Protein AF-A0A1R4KEF2-F1 (afdb_monomer_lite)

Secondary structure (DSSP, 8-state):
--HHHHHHHHHHHHHHHHHHHHHHHHHTT-HHHHHHHHHHHHHHHHHHHHHTT-

Radius of gyration: 12.94 Å; chains: 1; bounding box: 30×20×29 Å

Organism: NCBI:txid1255609

Foldseek 3Di:
DDPVVVVVLVVVLVVQLVVQLVVQCVVVVHSVVSSVVSVVVSVVVVVVVVVVVD

pLDDT: mean 78.03, std 13.01, range [46.84, 91.31]

Sequence (54 aa):
MRKKDKRKNLIIWLAIVIFLGIPFGMLNNNMFIGFGIALCFAGAFNTAFWKSKE

Structure (mmCIF, N/CA/C/O backbone):
data_AF-A0A1R4KEF2-F1
#
_entry.id   AF-A0A1R4KEF2-F1
#
loop_
_atom_site.group_PDB
_atom_site.id
_atom_site.type_symbol
_atom_site.label_atom_id
_atom_site.label_alt_id
_atom_site.label_comp_id
_atom_site.label_asym_id
_atom_site.label_entity_id
_atom_site.label_seq_id
_atom_site.pdbx_PDB_ins_code
_atom_site.Cartn_x
_atom_site.Cartn_y
_atom_site.Cartn_z
_atom_site.occupancy
_atom_site.B_iso_or_equiv
_atom_site.auth_seq_id
_atom_site.auth_comp_id
_atom_site.auth_asym_id
_atom_site.auth_atom_id
_atom_site.pdbx_PDB_model_num
ATOM 1 N N . MET A 1 1 ? -18.168 4.297 15.564 1.00 46.84 1 MET A N 1
ATOM 2 C CA . MET A 1 1 ? -16.781 4.732 15.254 1.00 46.84 1 MET A CA 1
ATOM 3 C C . MET A 1 1 ? -16.759 6.243 15.057 1.00 46.84 1 MET A C 1
ATOM 5 O O . MET A 1 1 ? -17.573 6.745 14.288 1.00 46.84 1 MET A O 1
ATOM 9 N N . ARG A 1 2 ? -15.908 6.991 15.774 1.00 52.50 2 ARG A N 1
ATOM 10 C CA . ARG A 1 2 ? -15.893 8.465 15.696 1.00 52.50 2 ARG A CA 1
ATOM 11 C C . ARG A 1 2 ? -15.230 8.890 14.375 1.00 52.50 2 ARG A C 1
ATOM 13 O O . ARG A 1 2 ? -14.249 8.290 13.952 1.00 52.50 2 ARG A O 1
ATOM 20 N N . LYS A 1 3 ? -15.724 9.950 13.716 1.00 55.12 3 LYS A N 1
ATOM 21 C CA . LYS A 1 3 ? -15.208 10.447 12.412 1.00 55.12 3 LYS A CA 1
ATOM 22 C C . LYS A 1 3 ? -13.682 10.698 12.383 1.00 55.12 3 LYS A C 1
ATOM 24 O O . LYS A 1 3 ? -13.086 10.673 11.309 1.00 55.12 3 LYS A O 1
ATOM 29 N N . LYS A 1 4 ? -13.042 10.907 13.544 1.00 56.88 4 LYS A N 1
ATOM 30 C CA . LYS A 1 4 ? -11.582 11.071 13.687 1.00 56.88 4 LYS A CA 1
ATOM 31 C C . LYS A 1 4 ? -10.782 9.807 13.333 1.00 56.88 4 LYS A C 1
ATOM 33 O O . LYS A 1 4 ? -9.698 9.945 12.774 1.00 56.88 4 LYS A O 1
ATOM 38 N N . ASP A 1 5 ? -11.311 8.609 13.575 1.00 63.09 5 ASP A N 1
ATOM 39 C CA . ASP A 1 5 ? -10.593 7.351 13.305 1.00 63.09 5 ASP A CA 1
ATOM 40 C C . ASP A 1 5 ? -10.511 7.056 11.802 1.00 63.09 5 ASP A C 1
ATOM 42 O O . ASP A 1 5 ? -9.485 6.604 11.302 1.00 63.09 5 ASP A O 1
ATOM 46 N N . LYS A 1 6 ? -11.558 7.425 11.052 1.00 65.62 6 LYS A N 1
ATOM 47 C CA . LYS A 1 6 ? -11.620 7.246 9.593 1.00 65.62 6 LYS A CA 1
ATOM 48 C C . LYS A 1 6 ? -10.527 8.038 8.866 1.00 65.62 6 LYS A C 1
ATOM 50 O O . LYS A 1 6 ? -9.922 7.528 7.931 1.00 65.62 6 LYS A O 1
ATOM 55 N N . ARG A 1 7 ? -10.245 9.270 9.317 1.00 71.19 7 AR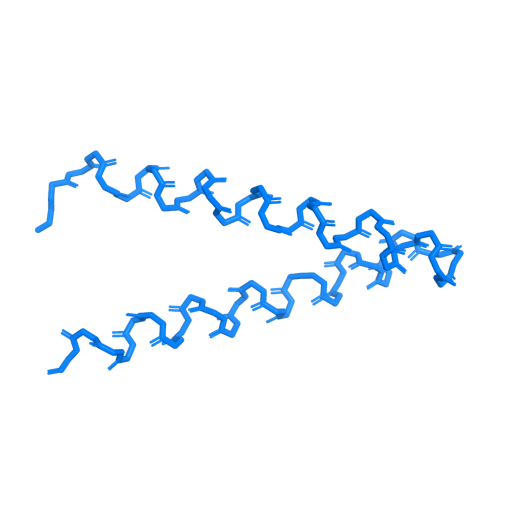G A N 1
ATOM 56 C CA . ARG A 1 7 ? -9.190 10.115 8.725 1.00 71.19 7 ARG A CA 1
ATOM 57 C C . ARG A 1 7 ? -7.788 9.625 9.072 1.00 71.19 7 ARG A C 1
ATOM 59 O O . ARG A 1 7 ? -6.934 9.616 8.197 1.00 71.19 7 ARG A O 1
ATOM 66 N N . LYS A 1 8 ? -7.562 9.173 10.310 1.00 70.81 8 LYS A N 1
ATOM 67 C CA . LYS A 1 8 ? -6.281 8.562 10.698 1.00 70.81 8 LYS A CA 1
ATOM 68 C C . LYS A 1 8 ? -6.007 7.287 9.902 1.00 70.81 8 LYS A C 1
ATOM 70 O O . LYS A 1 8 ? -4.898 7.123 9.412 1.00 70.81 8 LYS A O 1
ATOM 75 N N . ASN A 1 9 ? -7.025 6.449 9.705 1.00 76.62 9 ASN A N 1
ATOM 76 C CA . ASN A 1 9 ? -6.896 5.241 8.896 1.00 76.62 9 ASN A CA 1
ATOM 77 C C . ASN A 1 9 ? -6.525 5.569 7.441 1.00 76.62 9 ASN A C 1
ATOM 79 O O . ASN A 1 9 ? -5.622 4.953 6.895 1.00 76.62 9 ASN A O 1
ATOM 83 N N . LEU A 1 10 ? -7.146 6.597 6.845 1.00 78.50 10 LEU A N 1
ATOM 84 C CA . LEU A 1 10 ? -6.828 7.046 5.483 1.00 78.50 10 LEU A CA 1
ATOM 85 C C . LEU A 1 10 ? -5.367 7.516 5.339 1.00 78.50 10 LEU A C 1
ATOM 87 O O . LEU A 1 10 ? -4.713 7.199 4.352 1.00 78.50 10 LEU A O 1
ATOM 91 N N . ILE A 1 11 ? -4.852 8.251 6.331 1.00 83.25 11 ILE A N 1
ATOM 92 C CA . ILE A 1 11 ? -3.465 8.748 6.336 1.00 83.25 11 ILE A CA 1
ATOM 93 C C . ILE A 1 11 ? -2.472 7.590 6.460 1.00 83.25 11 ILE A C 1
ATOM 95 O O . ILE A 1 11 ? -1.499 7.541 5.716 1.00 83.25 11 ILE A O 1
ATOM 99 N N . ILE A 1 12 ? -2.730 6.645 7.369 1.00 82.56 12 ILE A N 1
ATOM 100 C CA . ILE A 1 12 ? -1.896 5.446 7.537 1.00 82.56 12 ILE A CA 1
ATOM 101 C C . ILE A 1 12 ? -1.884 4.630 6.239 1.00 82.56 12 ILE A C 1
ATOM 103 O O . ILE A 1 12 ? -0.835 4.164 5.809 1.00 82.56 12 ILE A O 1
ATOM 107 N N . TRP A 1 13 ? -3.032 4.521 5.572 1.00 7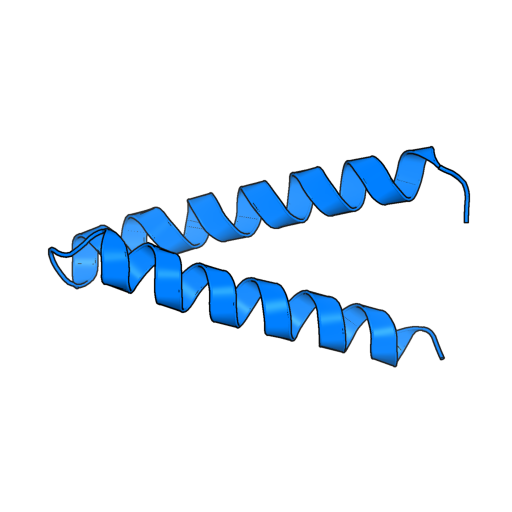6.88 13 TRP A N 1
ATOM 108 C CA . TRP A 1 13 ? -3.162 3.815 4.301 1.00 76.88 13 TRP A CA 1
ATOM 109 C C . TRP A 1 13 ? -2.330 4.459 3.184 1.00 76.88 13 TRP A C 1
ATOM 111 O O . TRP A 1 13 ? -1.555 3.778 2.516 1.00 76.88 13 TRP A O 1
ATOM 121 N N . LEU A 1 14 ? -2.422 5.784 3.034 1.00 84.12 14 LEU A N 1
ATOM 122 C CA . LEU A 1 14 ? -1.592 6.561 2.106 1.00 84.12 14 LEU A CA 1
ATOM 123 C C . LEU A 1 14 ? -0.096 6.416 2.410 1.00 84.12 14 LEU A C 1
ATOM 125 O O . LEU A 1 14 ? 0.701 6.249 1.489 1.00 84.12 14 LEU A O 1
ATOM 129 N N . ALA A 1 15 ? 0.284 6.430 3.690 1.00 85.31 15 ALA A N 1
ATOM 130 C CA . ALA A 1 15 ? 1.671 6.252 4.102 1.00 85.31 15 ALA A CA 1
ATOM 131 C C . ALA A 1 15 ? 2.215 4.870 3.704 1.00 85.31 15 ALA A C 1
ATOM 133 O O . ALA A 1 15 ? 3.324 4.786 3.184 1.00 85.31 15 ALA A O 1
ATOM 134 N N . ILE A 1 16 ? 1.427 3.802 3.873 1.00 84.75 16 ILE A N 1
ATOM 135 C CA . ILE A 1 16 ? 1.811 2.437 3.476 1.00 84.75 16 ILE A CA 1
ATOM 136 C C . ILE A 1 16 ? 1.996 2.338 1.957 1.00 84.75 16 ILE A C 1
ATOM 138 O O . ILE A 1 16 ?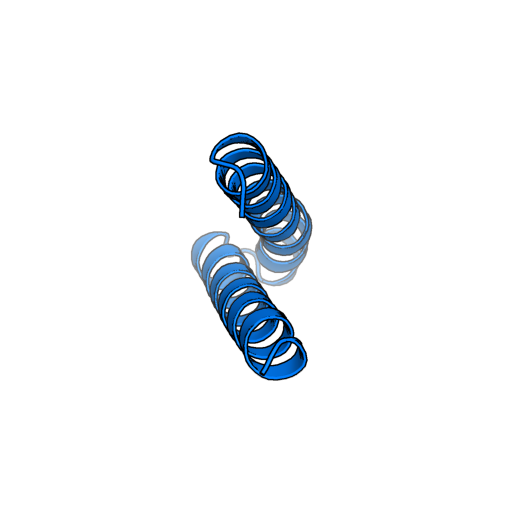 2.988 1.770 1.499 1.00 84.75 16 ILE A O 1
ATOM 142 N N . VAL A 1 17 ? 1.083 2.922 1.172 1.00 86.94 17 VAL A N 1
ATOM 143 C CA . VAL A 1 17 ? 1.177 2.917 -0.298 1.00 86.94 17 VAL A CA 1
ATOM 144 C C . VAL A 1 17 ? 2.442 3.626 -0.773 1.00 86.94 17 VAL A C 1
ATOM 146 O O . VAL A 1 17 ? 3.118 3.120 -1.662 1.00 86.94 17 VAL A O 1
ATOM 149 N N . ILE A 1 18 ? 2.798 4.766 -0.179 1.00 86.75 18 ILE A N 1
ATOM 150 C CA . ILE A 1 18 ? 4.013 5.506 -0.552 1.00 86.75 18 ILE A CA 1
ATOM 151 C C . ILE A 1 18 ? 5.267 4.738 -0.116 1.00 86.75 18 ILE A C 1
ATOM 153 O O . ILE A 1 18 ? 6.205 4.594 -0.900 1.00 86.75 18 ILE A O 1
ATOM 157 N N . PHE A 1 19 ? 5.268 4.204 1.108 1.00 88.25 19 PHE A N 1
ATOM 158 C CA . PHE A 1 19 ? 6.414 3.487 1.665 1.00 88.25 19 PHE A CA 1
ATOM 159 C C . PHE A 1 19 ? 6.733 2.198 0.899 1.00 88.25 19 PHE A C 1
ATOM 161 O O . PHE A 1 19 ? 7.901 1.866 0.743 1.00 88.25 19 PHE A O 1
ATOM 168 N N . LEU A 1 20 ? 5.718 1.489 0.390 1.00 87.06 20 LEU A N 1
ATOM 169 C CA . LEU A 1 20 ? 5.904 0.306 -0.458 1.00 87.06 20 LEU A CA 1
ATOM 170 C C . LEU A 1 20 ? 6.083 0.675 -1.938 1.00 87.06 20 LEU A C 1
ATOM 172 O O . LEU A 1 20 ? 6.899 0.074 -2.631 1.00 87.06 20 LEU A O 1
ATOM 176 N N . GLY A 1 21 ? 5.362 1.677 -2.437 1.00 88.50 21 GLY A N 1
ATOM 177 C CA . GLY A 1 21 ? 5.355 2.037 -3.856 1.00 88.50 21 GLY A CA 1
ATOM 178 C C . GLY A 1 21 ? 6.709 2.524 -4.365 1.00 88.50 21 GLY A C 1
ATOM 179 O O . GLY A 1 21 ? 7.120 2.140 -5.459 1.00 88.50 21 GLY A O 1
ATOM 180 N N . ILE A 1 22 ? 7.433 3.309 -3.560 1.00 87.69 22 ILE A N 1
ATOM 181 C CA . ILE A 1 22 ? 8.760 3.832 -3.921 1.00 87.69 22 ILE A CA 1
ATOM 182 C C . ILE A 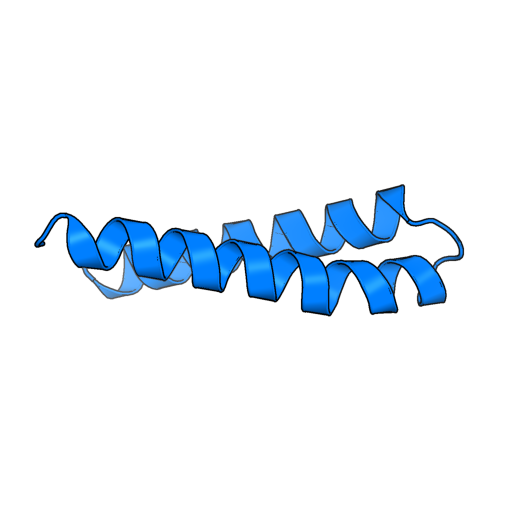1 22 ? 9.799 2.707 -4.098 1.00 87.69 22 ILE A C 1
ATOM 184 O O . ILE A 1 22 ? 10.353 2.604 -5.194 1.00 87.69 22 ILE A O 1
ATOM 188 N N . PRO A 1 23 ? 10.067 1.830 -3.107 1.00 89.69 23 PRO A N 1
ATOM 189 C CA . PRO A 1 23 ? 11.072 0.779 -3.252 1.00 89.69 23 PRO A CA 1
ATOM 190 C C . PRO A 1 23 ? 10.699 -0.244 -4.327 1.00 89.69 23 PRO A C 1
ATOM 192 O O . PRO A 1 23 ? 11.568 -0.632 -5.104 1.00 89.69 23 PRO A O 1
ATOM 195 N N . PHE A 1 24 ? 9.424 -0.635 -4.450 1.00 88.56 24 PHE A N 1
ATOM 196 C CA . PHE A 1 24 ? 8.994 -1.539 -5.526 1.00 88.56 24 PHE A CA 1
ATOM 197 C C . PHE A 1 24 ? 9.083 -0.888 -6.912 1.00 88.56 24 PHE A C 1
ATOM 199 O O . PHE A 1 24 ? 9.386 -1.574 -7.891 1.00 88.56 24 PHE A O 1
ATOM 206 N N . GLY A 1 25 ? 8.841 0.422 -7.004 1.00 90.31 25 GLY A N 1
ATOM 207 C CA . GLY A 1 25 ? 8.992 1.190 -8.238 1.00 90.31 25 GLY A CA 1
ATOM 208 C C . GLY A 1 25 ? 10.451 1.309 -8.665 1.00 90.31 25 GLY A C 1
ATOM 209 O O . GLY A 1 25 ? 10.756 1.109 -9.840 1.00 90.31 25 GLY A O 1
ATOM 210 N N . MET A 1 26 ? 11.352 1.557 -7.708 1.00 90.75 26 MET A N 1
ATOM 211 C CA . MET A 1 26 ? 12.799 1.556 -7.943 1.00 90.75 26 MET A CA 1
ATOM 212 C C . MET A 1 26 ? 13.304 0.161 -8.334 1.00 90.75 26 MET A C 1
ATOM 214 O O . MET A 1 26 ? 14.065 0.047 -9.287 1.00 90.75 26 MET A O 1
ATOM 218 N N . LEU A 1 27 ? 12.835 -0.903 -7.669 1.00 91.31 27 LEU A N 1
ATOM 219 C CA . LEU A 1 27 ? 13.231 -2.286 -7.967 1.00 91.31 27 LEU A CA 1
ATOM 220 C C . LEU A 1 27 ? 12.853 -2.710 -9.396 1.00 91.31 27 LEU A C 1
ATOM 222 O O . LEU A 1 27 ? 13.625 -3.382 -10.072 1.00 91.31 27 LEU A O 1
ATOM 226 N N . ASN A 1 28 ? 11.669 -2.307 -9.863 1.00 87.56 28 ASN A N 1
ATOM 227 C CA . ASN A 1 28 ? 11.172 -2.658 -11.195 1.00 87.56 28 ASN A CA 1
ATOM 228 C C . ASN A 1 28 ? 11.579 -1.652 -12.286 1.00 87.56 28 ASN A C 1
ATOM 230 O O . ASN A 1 28 ? 11.137 -1.798 -13.424 1.00 87.56 28 ASN A O 1
ATOM 234 N N . ASN A 1 29 ? 12.357 -0.608 -11.955 1.00 90.19 29 ASN A N 1
ATOM 235 C CA . ASN A 1 29 ? 12.620 0.552 -12.825 1.00 90.19 29 ASN A CA 1
ATOM 236 C C . ASN A 1 29 ? 11.346 1.177 -13.430 1.00 90.19 29 ASN A C 1
ATOM 238 O O . ASN A 1 29 ? 11.388 1.863 -14.449 1.00 90.19 29 ASN A O 1
ATOM 242 N N . ASN A 1 30 ? 10.193 0.929 -12.810 1.00 90.94 30 ASN A N 1
ATOM 243 C CA . ASN A 1 30 ? 8.902 1.358 -13.307 1.00 90.94 30 ASN A CA 1
ATOM 244 C C . ASN A 1 30 ? 8.009 1.746 -12.133 1.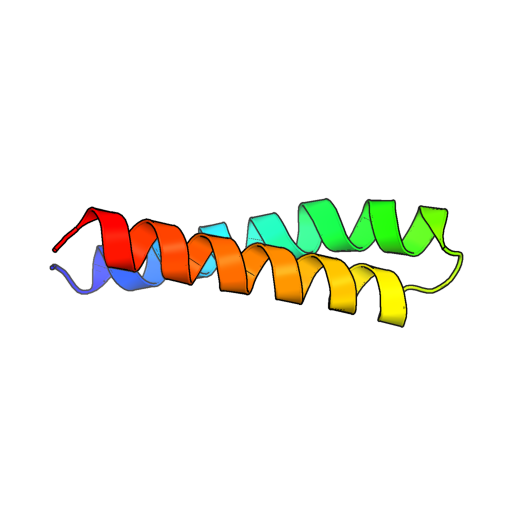00 90.94 30 ASN A C 1
ATOM 246 O O . ASN A 1 30 ? 7.437 0.897 -11.440 1.00 90.94 30 ASN A O 1
ATOM 250 N N . MET A 1 31 ? 7.867 3.058 -11.929 1.00 85.62 31 MET A N 1
ATOM 251 C CA . MET A 1 31 ? 7.049 3.603 -10.846 1.00 85.62 31 MET A CA 1
ATOM 252 C C . MET A 1 31 ? 5.585 3.163 -10.950 1.00 85.62 31 MET A C 1
ATOM 254 O O . MET A 1 31 ? 4.953 2.939 -9.922 1.00 85.62 31 MET A O 1
ATOM 258 N N . PHE A 1 32 ? 5.054 2.965 -12.162 1.00 87.75 32 PHE A N 1
ATOM 259 C CA . PHE A 1 32 ? 3.654 2.573 -12.356 1.00 87.75 32 PHE A CA 1
ATOM 260 C C . PHE A 1 32 ? 3.362 1.176 -11.787 1.00 87.75 32 PHE A C 1
ATOM 262 O O . PHE A 1 32 ? 2.358 0.970 -11.106 1.00 87.75 32 PHE A O 1
ATOM 269 N N . ILE A 1 33 ? 4.282 0.230 -12.004 1.00 87.88 33 ILE A N 1
ATOM 270 C CA . ILE A 1 33 ? 4.188 -1.133 -11.461 1.00 87.88 33 ILE A CA 1
ATOM 271 C C . ILE A 1 33 ? 4.374 -1.110 -9.940 1.00 87.88 33 ILE A C 1
ATOM 273 O O . ILE A 1 33 ? 3.604 -1.747 -9.223 1.00 87.88 33 ILE A O 1
ATOM 277 N N . GLY A 1 34 ? 5.338 -0.330 -9.438 1.00 88.25 34 GLY A N 1
ATOM 278 C CA . GLY A 1 34 ? 5.580 -0.188 -7.999 1.00 88.25 34 GLY A CA 1
ATOM 279 C C . GLY A 1 34 ? 4.361 0.315 -7.227 1.00 88.25 34 GLY A C 1
ATOM 280 O O . GLY A 1 34 ? 3.951 -0.301 -6.241 1.00 88.25 34 GLY A O 1
ATOM 281 N N . PHE A 1 35 ? 3.726 1.385 -7.714 1.00 87.56 35 PHE A N 1
ATOM 282 C CA . PHE A 1 35 ? 2.487 1.895 -7.127 1.00 87.56 35 PHE A CA 1
ATOM 283 C C . PHE A 1 35 ? 1.320 0.918 -7.285 1.00 87.56 35 PHE A C 1
ATOM 285 O O . PHE A 1 35 ? 0.544 0.778 -6.344 1.00 87.56 35 PHE A O 1
ATOM 292 N N . GLY A 1 36 ? 1.210 0.211 -8.415 1.00 89.06 36 GLY A N 1
ATOM 293 C CA . GLY A 1 36 ? 0.174 -0.805 -8.626 1.00 89.06 36 GLY A CA 1
ATOM 294 C C . GLY A 1 36 ? 0.236 -1.937 -7.595 1.00 89.06 36 GLY A C 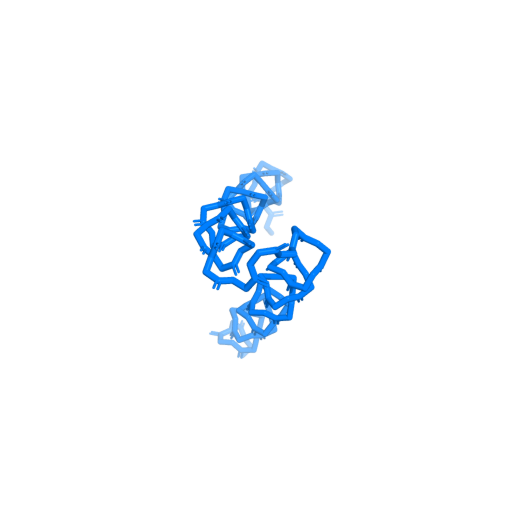1
ATOM 295 O O . GLY A 1 36 ? -0.773 -2.261 -6.969 1.00 89.06 36 GLY A O 1
ATOM 296 N N . ILE A 1 37 ? 1.434 -2.475 -7.347 1.00 87.19 37 ILE A N 1
ATOM 297 C CA . ILE A 1 37 ? 1.660 -3.509 -6.326 1.00 87.19 37 ILE A CA 1
ATOM 298 C C . ILE A 1 37 ? 1.326 -2.961 -4.933 1.00 87.19 37 ILE A C 1
ATOM 300 O O . ILE A 1 37 ? 0.588 -3.596 -4.176 1.00 87.19 37 ILE A O 1
ATOM 304 N N . ALA A 1 38 ? 1.809 -1.762 -4.601 1.00 87.94 38 ALA A N 1
ATOM 305 C CA . ALA A 1 38 ? 1.534 -1.134 -3.311 1.00 87.94 38 ALA A CA 1
ATOM 306 C C . ALA A 1 38 ? 0.029 -0.896 -3.080 1.00 87.94 38 ALA A C 1
ATOM 308 O O . ALA A 1 38 ? -0.462 -1.107 -1.968 1.00 87.94 38 ALA A O 1
ATOM 309 N N . LEU A 1 39 ? -0.719 -0.529 -4.127 1.00 87.62 39 LEU A N 1
ATOM 310 C CA . LEU A 1 39 ? -2.171 -0.352 -4.067 1.00 87.62 39 LEU A CA 1
ATOM 311 C C . LEU A 1 39 ? -2.897 -1.678 -3.797 1.00 87.62 39 LEU A C 1
ATOM 313 O O . LEU A 1 39 ? -3.804 -1.721 -2.964 1.00 87.62 39 LEU A O 1
ATOM 317 N N . CYS A 1 40 ? -2.480 -2.765 -4.459 1.00 87.06 40 CYS A N 1
ATOM 318 C CA . CYS A 1 40 ? -3.024 -4.106 -4.228 1.00 87.06 40 CYS A CA 1
ATOM 319 C C . CYS A 1 40 ? -2.809 -4.566 -2.778 1.00 87.06 40 CYS A C 1
ATOM 321 O O . CYS A 1 40 ? -3.751 -5.036 -2.135 1.00 87.06 40 CYS A O 1
ATOM 323 N N . PHE A 1 41 ? -1.604 -4.375 -2.233 1.00 83.88 41 PHE A N 1
ATOM 324 C CA . PHE A 1 41 ? -1.298 -4.705 -0.837 1.00 83.88 41 PHE A CA 1
ATOM 325 C C . PHE A 1 41 ? -2.113 -3.868 0.149 1.00 83.88 41 PHE A C 1
ATOM 327 O O . PHE A 1 41 ? -2.671 -4.406 1.108 1.00 83.88 41 PHE A O 1
ATOM 334 N N . ALA A 1 42 ? -2.237 -2.566 -0.099 1.00 82.81 42 ALA A N 1
ATOM 335 C CA . ALA A 1 42 ? -3.026 -1.687 0.751 1.00 82.81 42 ALA A CA 1
ATOM 336 C C . ALA A 1 42 ? -4.519 -2.078 0.733 1.00 82.81 42 ALA A C 1
ATOM 338 O O . ALA A 1 42 ? -5.171 -2.114 1.785 1.00 82.81 42 ALA A O 1
ATOM 339 N N . GLY A 1 43 ? -5.060 -2.447 -0.435 1.00 83.06 43 GLY A N 1
ATOM 340 C CA . GLY A 1 43 ? -6.437 -2.933 -0.594 1.00 83.06 43 GLY A CA 1
ATOM 341 C C . GLY A 1 43 ? -6.705 -4.234 0.162 1.00 83.06 43 GLY A C 1
ATOM 342 O O . GLY A 1 43 ? -7.709 -4.345 0.878 1.00 83.06 43 GLY A O 1
ATOM 343 N N . ALA A 1 44 ? -5.778 -5.189 0.071 1.00 81.12 44 ALA A N 1
ATOM 344 C CA . ALA A 1 44 ? -5.841 -6.446 0.813 1.00 81.12 44 ALA A CA 1
ATOM 345 C C . ALA A 1 44 ? -5.803 -6.212 2.333 1.00 81.12 44 ALA A C 1
ATOM 347 O O . ALA A 1 44 ? -6.632 -6.759 3.062 1.00 81.12 44 ALA A O 1
ATOM 348 N N . PHE A 1 45 ? -4.917 -5.332 2.811 1.00 74.06 45 PHE A N 1
ATOM 349 C CA . PHE A 1 45 ? -4.834 -4.967 4.228 1.00 74.06 45 PHE A CA 1
ATOM 350 C C . PHE A 1 45 ? -6.116 -4.307 4.743 1.00 74.06 45 PHE A C 1
ATOM 352 O O . PHE A 1 45 ? -6.594 -4.650 5.823 1.00 74.06 45 PHE A O 1
ATOM 359 N N . ASN A 1 46 ? -6.715 -3.396 3.969 1.00 74.06 46 ASN A N 1
ATOM 360 C CA . ASN A 1 46 ? -7.976 -2.758 4.356 1.00 74.06 46 ASN A CA 1
ATOM 361 C C . ASN A 1 46 ? -9.112 -3.782 4.487 1.00 74.06 46 ASN A C 1
ATOM 363 O O . ASN A 1 46 ? -9.911 -3.707 5.418 1.00 74.06 46 ASN A O 1
ATOM 367 N N . THR A 1 47 ? -9.149 -4.764 3.585 1.00 75.50 47 THR A N 1
ATOM 368 C CA . THR A 1 47 ? -10.130 -5.856 3.620 1.00 75.50 47 THR A CA 1
ATOM 369 C C . THR A 1 47 ? -9.900 -6.777 4.822 1.00 75.50 47 THR A C 1
ATOM 371 O O . THR A 1 47 ? -10.854 -7.128 5.515 1.00 75.50 47 THR A O 1
ATOM 374 N N . ALA A 1 48 ? -8.645 -7.114 5.130 1.00 66.50 48 ALA A N 1
ATOM 375 C CA . ALA A 1 48 ? -8.290 -7.940 6.286 1.00 66.50 48 ALA A CA 1
ATOM 376 C C . ALA A 1 48 ? -8.657 -7.268 7.622 1.00 66.50 48 ALA A C 1
ATOM 378 O O . ALA A 1 48 ? -9.253 -7.901 8.493 1.00 66.50 48 ALA A O 1
ATOM 379 N N . PHE A 1 49 ? -8.383 -5.968 7.768 1.00 64.31 49 PHE A N 1
ATOM 380 C CA . PHE A 1 49 ? -8.766 -5.204 8.961 1.00 64.31 49 PHE A CA 1
ATOM 381 C C . PHE A 1 49 ? -10.280 -5.018 9.099 1.00 64.31 49 PHE A C 1
ATOM 383 O O . PHE A 1 49 ? -10.781 -4.952 10.221 1.00 64.31 49 PHE A O 1
ATOM 390 N N . TRP A 1 50 ? -11.010 -4.929 7.983 1.00 62.50 50 TRP A N 1
ATOM 391 C CA . TRP A 1 50 ? -12.471 -4.869 8.000 1.00 62.50 50 TRP A CA 1
ATOM 392 C C . TRP A 1 50 ? -13.079 -6.198 8.458 1.00 62.50 50 TRP A C 1
ATOM 394 O O . TRP A 1 50 ? -13.950 -6.203 9.322 1.00 62.50 50 TRP A O 1
ATOM 404 N N . LYS A 1 51 ? -12.561 -7.321 7.946 1.00 55.00 51 LYS A N 1
ATOM 405 C CA . LYS A 1 51 ? -13.034 -8.670 8.285 1.00 55.00 51 LYS A CA 1
ATOM 406 C C . LYS A 1 51 ? -12.677 -9.109 9.709 1.00 55.00 51 LYS A C 1
ATOM 408 O O . LYS A 1 51 ? -13.391 -9.906 10.291 1.00 55.00 51 LYS A O 1
ATOM 413 N N . SER A 1 52 ? -11.606 -8.572 10.292 1.00 54.69 52 SER A N 1
ATOM 414 C CA . SER A 1 52 ? -11.207 -8.887 11.672 1.00 54.69 52 SER A CA 1
ATOM 415 C C . SER A 1 52 ? -12.047 -8.171 12.746 1.00 54.69 52 SER A C 1
ATOM 417 O O . SER A 1 52 ? -11.742 -8.302 13.931 1.00 54.69 52 SER A O 1
ATOM 419 N N . LYS A 1 53 ? -13.038 -7.360 12.350 1.00 52.91 53 LYS A N 1
ATOM 420 C CA . LYS A 1 53 ? -13.876 -6.550 13.250 1.00 52.91 53 LYS A CA 1
ATOM 421 C C . LYS A 1 53 ? -15.355 -6.952 13.260 1.00 52.91 53 LYS A C 1
ATOM 423 O O . LYS A 1 53 ? -16.134 -6.277 13.935 1.00 52.91 53 LYS A O 1
ATOM 428 N N . GLU A 1 54 ? -15.706 -7.973 12.486 1.00 48.53 54 GLU A N 1
ATOM 429 C CA . GLU A 1 54 ? -17.012 -8.642 12.461 1.00 48.53 54 GLU A CA 1
ATOM 430 C C . GLU A 1 54 ? -16.965 -9.860 13.388 1.00 48.53 54 GLU A C 1
ATOM 432 O O . GLU A 1 54 ? -17.926 -10.027 14.168 1.00 48.53 54 GLU A O 1
#